Protein AF-A0A1B6EW39-F1 (afdb_monomer)

Mean predicted aligned error: 13.02 Å

Foldseek 3Di:
DDDDPDDPDPPDPDDPPPPVPVVVPPPPPDDDQPPPVPDDPVVLQVLLCVQANQPLPPQADPQQGGSNRDHPVLCVLLVQFADPPDDSPDPCRSRRQCSDPVSVSSSVVSSCSGDVD

Organism: NCBI:txid1464854

pLDDT: mean 82.1, std 20.14, range [38.06, 98.62]

Solvent-accessible surface area (backbone atoms only — not comparable to full-atom values): 7263 Å² total; per-residue (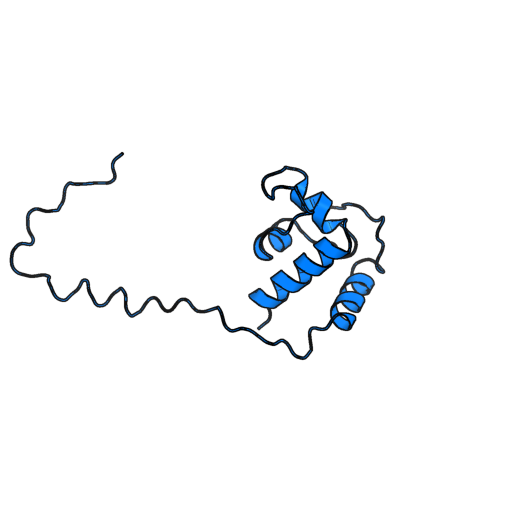Å²): 135,86,87,74,96,76,75,92,79,82,69,87,89,80,66,90,73,71,72,67,61,68,72,76,70,66,74,79,88,77,83,67,85,63,79,54,92,80,70,45,72,68,49,52,52,51,50,21,40,74,58,48,66,49,34,72,78,67,48,68,57,98,72,22,21,18,23,61,51,47,36,65,65,57,36,50,71,22,66,39,64,50,53,92,96,60,53,65,86,43,93,53,22,61,57,58,11,29,45,32,70,68,48,29,49,48,29,54,51,39,28,46,60,73,66,69,126

Nearest PDB structures (foldseek):
  4emn-assembly1_A  TM=7.189E-01  e=1.281E+00  Mycobacterium tuberculosis
  1sly-assembly1_A  TM=6.888E-01  e=1.281E+00  Escherichia coli
  4oz9-assembly1_A  TM=7.495E-01  e=2.472E+00  Pseudomonas aeruginosa PAO1
  1qsa-assembly1_A  TM=6.780E-01  e=1.666E+00  Escherichia coli
  3eo5-assembly1_A  TM=4.135E-01  e=2.472E+00  Mycobacterium tuberculosis

Radius of gyration: 22.21 Å; Cα contacts (8 Å, |Δi|>4): 118; chains: 1; bounding box: 40×36×67 Å

Secondary structure (DSSP, 8-state):
--S-TT-TTS-TTS-SSSSSSSSSS-----------TT--HHHHHHHHHHHHTT-TT--EETTEETTTTEEHHHHHHTT----TT--TTSTTHHHHHHHSHHHHHHHHHHHHHHH--

InterPro domains:
  IPR008597 Invertebrate-type lysozyme [PF05497] (40-116)
  IPR008597 Invertebrate-type lysozyme [PS51909] (36-117)
  IPR008597 Invertebrate-type lysozyme [PTHR11195] (40-116)

Sequence (117 aa):
AMVCARTTLLAALGLGILAATSALLYERPGARNIFLPDFTEDCVACLCDASSACNLTIGCFAGLCGPFLIGRQYWLDAGAPVLPGATWQSDKAYESCTMDPNCATSTVFNYMSRFAR

Structure (mmCIF, N/CA/C/O backbone):
data_AF-A0A1B6EW39-F1
#
_entry.id   AF-A0A1B6EW39-F1
#
loop_
_atom_site.group_PDB
_atom_site.id
_atom_site.type_symbol
_atom_site.label_atom_id
_atom_site.label_alt_id
_atom_site.label_comp_id
_atom_site.label_asym_id
_atom_site.label_entity_id
_atom_site.label_seq_id
_atom_site.pdbx_PDB_ins_code
_atom_site.Cartn_x
_atom_site.Cartn_y
_atom_site.Cartn_z
_atom_site.occupancy
_atom_site.B_iso_or_equiv
_atom_site.auth_seq_id
_atom_site.auth_comp_id
_atom_site.auth_asym_id
_atom_site.auth_atom_id
_atom_site.pdbx_PDB_model_num
ATOM 1 N N . ALA A 1 1 ? -20.384 -11.133 32.899 1.00 38.06 1 ALA A N 1
ATOM 2 C CA . ALA A 1 1 ? -21.048 -12.251 33.592 1.00 38.06 1 ALA A CA 1
ATOM 3 C C . ALA A 1 1 ? -20.259 -13.527 33.329 1.00 38.06 1 ALA A C 1
ATOM 5 O O . ALA A 1 1 ? -19.979 -13.812 32.178 1.00 38.06 1 ALA A O 1
ATOM 6 N N . MET A 1 2 ? -19.876 -14.212 34.409 1.00 45.44 2 MET A N 1
ATOM 7 C CA . MET A 1 2 ? -19.593 -15.651 34.507 1.00 45.44 2 MET A C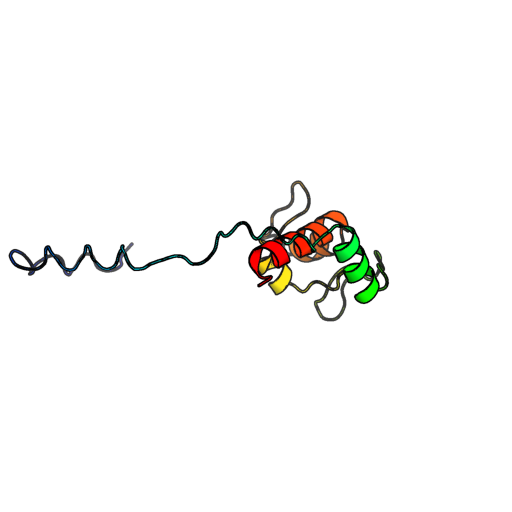A 1
ATOM 8 C C . MET A 1 2 ? -18.684 -16.312 33.458 1.00 45.44 2 MET A C 1
ATOM 10 O O . MET A 1 2 ? -19.165 -16.894 32.496 1.00 45.44 2 MET A O 1
ATOM 14 N N . VAL A 1 3 ? -17.400 -16.445 33.804 1.00 49.78 3 VAL A N 1
ATOM 15 C CA . VAL A 1 3 ? -16.797 -17.787 33.856 1.00 49.78 3 VAL A CA 1
ATOM 16 C C . VAL A 1 3 ? -16.218 -18.001 35.258 1.00 49.78 3 VAL A C 1
ATOM 18 O O . VAL A 1 3 ? -15.241 -17.380 35.657 1.00 49.78 3 VAL A O 1
ATOM 21 N N . CYS A 1 4 ? -16.930 -18.852 36.002 1.00 52.12 4 CYS A N 1
ATOM 22 C CA . CYS A 1 4 ? -16.509 -19.675 37.138 1.00 52.12 4 CYS A CA 1
ATOM 23 C C . CYS A 1 4 ? -15.714 -19.042 38.293 1.00 52.12 4 CYS A C 1
ATOM 25 O O . CYS A 1 4 ? -14.596 -19.438 38.605 1.00 52.12 4 CYS A O 1
ATOM 27 N N . ALA A 1 5 ? -16.402 -18.209 39.072 1.00 48.34 5 ALA A N 1
ATOM 28 C CA . ALA A 1 5 ? -16.077 -17.882 40.463 1.00 48.34 5 ALA A CA 1
ATOM 29 C C . ALA A 1 5 ? -16.289 -19.066 41.446 1.00 48.34 5 ALA A C 1
ATOM 31 O O . ALA A 1 5 ? -16.862 -18.876 42.516 1.00 48.34 5 ALA A O 1
ATOM 32 N N . ARG A 1 6 ? -15.924 -20.311 41.091 1.00 48.53 6 ARG A N 1
ATOM 33 C CA . ARG A 1 6 ? -16.378 -21.495 41.858 1.00 48.53 6 ARG A CA 1
ATOM 34 C C . ARG A 1 6 ? -15.337 -22.514 42.305 1.00 48.53 6 ARG A C 1
ATOM 36 O O . ARG A 1 6 ? -15.723 -23.517 42.890 1.00 48.53 6 ARG A O 1
ATOM 43 N N . THR A 1 7 ? -14.047 -22.260 42.132 1.00 44.41 7 THR A N 1
ATOM 44 C CA . THR A 1 7 ? -13.006 -23.207 42.584 1.00 44.41 7 THR A CA 1
ATOM 45 C C . THR A 1 7 ? -11.972 -22.605 43.536 1.00 44.41 7 THR A C 1
ATOM 47 O O . THR A 1 7 ? -10.945 -23.218 43.808 1.00 44.41 7 THR A O 1
ATOM 50 N N . THR A 1 8 ? -12.269 -21.457 44.151 1.00 51.53 8 THR A N 1
ATOM 51 C CA . THR A 1 8 ? -11.423 -20.801 45.165 1.00 51.53 8 THR A CA 1
ATOM 52 C C . THR A 1 8 ? -11.596 -21.352 46.589 1.00 51.53 8 THR A C 1
ATOM 54 O O . THR A 1 8 ? -11.709 -20.552 47.512 1.00 51.53 8 THR A O 1
ATOM 57 N N . LEU A 1 9 ? -11.655 -22.673 46.825 1.00 51.34 9 LEU A N 1
ATOM 58 C CA . LEU A 1 9 ? -11.932 -23.158 48.196 1.00 51.34 9 LEU A CA 1
ATOM 59 C C . LEU A 1 9 ? -11.107 -24.324 48.761 1.00 51.34 9 LEU A C 1
ATOM 61 O O . LEU A 1 9 ? -11.283 -24.613 49.937 1.00 51.34 9 LEU A O 1
ATOM 65 N N . LEU A 1 10 ? -10.171 -24.955 48.040 1.00 48.19 10 LEU A N 1
ATOM 66 C CA . LEU A 1 10 ? -9.398 -26.079 48.621 1.00 48.19 10 LEU A CA 1
ATOM 67 C C . LEU A 1 10 ? -7.886 -26.065 48.369 1.00 48.19 10 LEU A C 1
ATOM 69 O O . LEU A 1 10 ? -7.245 -27.107 48.371 1.00 48.19 10 LEU A O 1
ATOM 73 N N . ALA A 1 11 ? -7.282 -24.892 48.221 1.00 44.56 11 ALA A N 1
ATOM 74 C CA . ALA A 1 11 ? -5.822 -24.793 48.182 1.00 44.56 11 ALA A CA 1
ATOM 75 C C . ALA A 1 11 ? -5.281 -23.768 49.185 1.00 44.56 11 ALA A C 1
ATOM 77 O O . ALA A 1 11 ? -4.300 -23.077 48.923 1.00 44.56 11 ALA A O 1
ATOM 78 N N . ALA A 1 12 ? -5.912 -23.671 50.358 1.00 52.03 12 ALA A N 1
ATOM 79 C CA . ALA A 1 12 ? -5.198 -23.180 51.524 1.00 52.03 12 ALA A CA 1
ATOM 80 C C . ALA A 1 12 ? -4.139 -24.239 51.874 1.00 52.03 12 ALA A C 1
ATOM 82 O O . ALA A 1 12 ? -4.495 -25.380 52.148 1.00 52.03 12 ALA A O 1
ATOM 83 N N . LEU A 1 13 ? -2.866 -23.829 51.861 1.00 55.56 13 LEU A N 1
ATOM 84 C CA . LEU A 1 13 ? -1.675 -24.511 52.403 1.00 55.56 13 LEU A CA 1
ATOM 85 C C . LEU A 1 13 ? -0.658 -25.160 51.444 1.00 55.56 13 LEU A C 1
ATOM 87 O O . LEU A 1 13 ? 0.295 -25.739 51.953 1.00 55.56 13 LEU A O 1
ATOM 91 N N . GLY A 1 14 ? -0.716 -25.021 50.110 1.00 52.41 14 GLY A N 1
ATOM 92 C CA . GLY A 1 14 ? 0.289 -25.769 49.324 1.00 52.41 14 GLY A CA 1
ATOM 93 C C . GLY A 1 14 ? 0.618 -25.410 47.882 1.00 52.41 14 GLY A C 1
ATOM 94 O O . GLY A 1 14 ? 1.149 -26.275 47.201 1.00 52.41 14 GLY A O 1
ATOM 95 N N . LEU A 1 15 ? 0.331 -24.209 47.370 1.00 53.75 15 LEU A N 1
ATOM 96 C CA . LEU A 1 15 ? 0.544 -23.920 45.935 1.00 53.75 15 LEU A CA 1
ATOM 97 C C . LEU A 1 15 ? 1.084 -22.509 45.634 1.00 53.75 15 LEU A C 1
ATOM 99 O O . LEU A 1 15 ? 0.824 -21.949 44.575 1.00 53.75 15 LEU A O 1
ATOM 103 N N . GLY A 1 16 ? 1.875 -21.927 46.537 1.00 48.22 16 GLY A N 1
ATOM 104 C CA . GLY A 1 16 ? 2.467 -20.596 46.326 1.00 48.22 16 GLY A CA 1
ATOM 105 C C . GLY A 1 16 ? 3.581 -20.525 45.269 1.00 48.22 16 GLY A C 1
ATOM 106 O O . GLY A 1 16 ? 3.961 -19.431 44.876 1.00 48.22 16 GLY A O 1
ATOM 107 N N . ILE A 1 17 ? 4.115 -21.660 44.799 1.00 54.00 17 ILE A N 1
ATOM 108 C CA . ILE A 1 17 ? 5.357 -21.675 43.997 1.00 54.00 17 ILE A CA 1
ATOM 109 C C . ILE A 1 17 ? 5.103 -21.927 42.495 1.00 54.00 17 ILE A C 1
ATOM 111 O O . ILE A 1 17 ? 5.934 -21.575 41.666 1.00 54.00 17 ILE A O 1
ATOM 115 N N . LEU A 1 18 ? 3.938 -22.453 42.096 1.00 51.34 18 LEU A N 1
ATOM 116 C CA . LEU A 1 18 ? 3.685 -22.831 40.692 1.00 51.34 18 LEU A CA 1
ATOM 117 C C . LEU A 1 18 ? 3.037 -21.736 39.826 1.00 51.34 18 LEU A C 1
ATOM 119 O O . LEU A 1 18 ? 3.009 -21.873 38.608 1.00 51.34 18 LEU A O 1
ATOM 123 N N . ALA A 1 19 ? 2.538 -20.643 40.409 1.00 50.97 19 ALA A N 1
ATOM 124 C CA . ALA A 1 19 ? 1.917 -19.562 39.633 1.00 50.97 19 ALA A CA 1
ATOM 125 C C . ALA A 1 19 ? 2.924 -18.528 39.093 1.00 50.97 19 ALA A C 1
ATOM 127 O O . ALA A 1 19 ? 2.596 -17.774 38.182 1.00 50.97 19 ALA A O 1
ATOM 128 N N . ALA A 1 20 ? 4.147 -18.484 39.631 1.00 49.00 20 ALA A N 1
ATOM 129 C CA . ALA A 1 20 ? 5.155 -17.507 39.211 1.00 49.00 20 ALA A CA 1
ATOM 130 C C . ALA A 1 20 ? 5.957 -17.947 37.970 1.00 49.00 20 ALA A C 1
ATOM 132 O O . ALA A 1 20 ? 6.587 -17.115 37.322 1.00 49.00 20 ALA A O 1
ATOM 133 N N . THR A 1 21 ? 5.942 -19.235 37.610 1.00 51.12 21 THR A N 1
ATOM 134 C CA . THR A 1 21 ? 6.794 -19.773 36.534 1.00 51.12 21 THR A CA 1
ATOM 135 C C . THR A 1 21 ? 6.178 -19.667 35.139 1.00 51.12 21 THR A C 1
ATOM 137 O O . THR A 1 21 ? 6.916 -19.646 34.158 1.00 51.12 21 THR A O 1
ATOM 140 N N . SER A 1 22 ? 4.854 -19.538 35.009 1.00 54.22 22 SER A N 1
ATOM 141 C CA . SER A 1 22 ? 4.203 -19.423 33.694 1.00 54.22 22 SER A CA 1
ATOM 142 C C . SER A 1 22 ? 4.269 -18.015 33.091 1.00 54.22 22 SER A C 1
ATOM 144 O O . SER A 1 22 ? 4.150 -17.872 31.877 1.00 54.22 22 SER A O 1
ATOM 146 N N . ALA A 1 23 ? 4.508 -16.980 33.903 1.00 55.72 23 ALA A N 1
ATOM 147 C CA . ALA A 1 23 ? 4.676 -15.607 33.419 1.00 55.72 23 ALA A CA 1
ATOM 148 C C . ALA A 1 23 ? 6.074 -15.337 32.831 1.00 55.72 23 ALA A C 1
ATOM 150 O O . ALA A 1 23 ? 6.233 -14.412 32.042 1.00 55.72 23 ALA A O 1
ATOM 151 N N . LEU A 1 24 ? 7.078 -16.145 33.192 1.00 54.41 24 LEU A N 1
ATOM 152 C CA . LEU A 1 24 ? 8.475 -15.950 32.783 1.00 54.41 24 LEU A CA 1
ATOM 153 C C . LEU A 1 24 ? 8.861 -16.670 31.483 1.00 54.41 24 LEU A C 1
ATOM 155 O O . LEU A 1 24 ? 9.959 -16.449 30.990 1.00 54.41 24 LEU A O 1
ATOM 159 N N . LEU A 1 25 ? 7.986 -17.509 30.917 1.00 52.38 25 LEU A N 1
ATOM 160 C CA . LEU A 1 25 ? 8.255 -18.218 29.655 1.00 52.38 25 LEU A CA 1
ATOM 161 C C . LEU A 1 25 ? 7.338 -17.803 28.498 1.00 52.38 25 LEU A C 1
ATOM 163 O O . LEU A 1 25 ? 7.447 -18.367 27.412 1.00 52.38 25 LEU A O 1
ATOM 167 N N . TYR A 1 26 ? 6.474 -16.796 28.676 1.00 55.94 26 TYR A N 1
ATOM 168 C CA . TYR A 1 26 ? 5.813 -16.159 27.535 1.00 55.94 26 TYR A CA 1
ATOM 169 C C . TYR A 1 26 ? 6.683 -15.022 26.992 1.00 55.94 26 TYR A C 1
ATOM 171 O O . TYR A 1 26 ? 6.340 -13.842 27.060 1.00 55.94 26 TYR A O 1
ATOM 179 N N . GLU A 1 27 ? 7.836 -15.400 26.444 1.00 50.31 27 GLU A N 1
ATOM 180 C CA . GLU A 1 27 ? 8.549 -14.573 25.476 1.00 50.31 27 GLU A CA 1
ATOM 181 C C . GLU A 1 27 ? 7.574 -14.308 24.317 1.00 50.31 27 GLU A C 1
ATOM 183 O O . GLU A 1 27 ? 7.251 -15.223 23.562 1.00 50.31 27 GLU A O 1
ATOM 188 N N . ARG A 1 28 ? 7.058 -13.079 24.167 1.00 56.88 28 ARG A N 1
ATOM 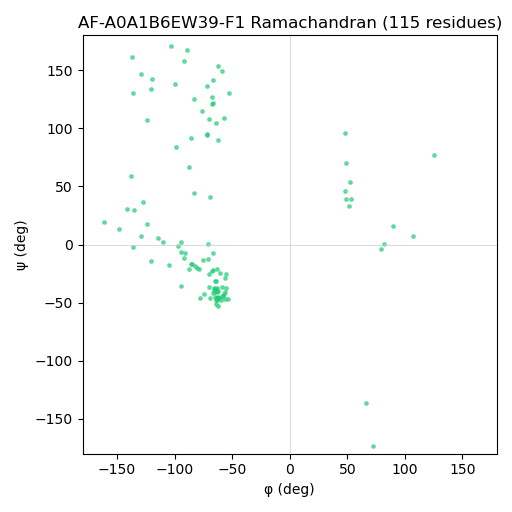189 C CA . ARG A 1 28 ? 6.486 -12.644 22.884 1.00 56.88 28 ARG A CA 1
ATOM 190 C C . ARG A 1 28 ? 7.663 -12.490 21.920 1.00 56.88 28 ARG A C 1
ATOM 192 O O . ARG A 1 28 ? 8.391 -11.505 22.053 1.00 56.88 28 ARG A O 1
ATOM 199 N N . PRO A 1 29 ? 7.865 -13.370 20.926 1.00 61.72 29 PRO A N 1
ATOM 200 C CA . PRO A 1 29 ? 8.842 -13.080 19.902 1.00 61.72 29 PRO A CA 1
ATOM 201 C C . PRO A 1 29 ? 8.210 -12.038 18.980 1.00 61.72 29 PRO A C 1
ATOM 203 O O . PRO A 1 29 ? 7.228 -12.327 18.299 1.00 61.72 29 PRO A O 1
ATOM 206 N N . GLY A 1 30 ? 8.779 -10.836 18.935 1.00 60.84 30 GLY A N 1
ATOM 207 C CA . GLY A 1 30 ? 8.574 -9.949 17.790 1.00 60.84 30 GLY A CA 1
ATOM 208 C C . GLY A 1 30 ? 8.057 -8.560 18.120 1.00 60.84 30 GLY A C 1
ATOM 209 O O . GLY A 1 30 ? 6.916 -8.222 17.834 1.00 60.84 30 GLY A O 1
ATOM 210 N N . ALA A 1 31 ? 8.963 -7.722 18.603 1.00 59.53 31 ALA A N 1
ATOM 211 C CA . ALA A 1 31 ? 9.109 -6.378 18.061 1.00 59.53 31 ALA A CA 1
ATOM 212 C C . ALA A 1 31 ? 10.611 -6.088 17.937 1.00 59.53 31 ALA A C 1
ATOM 214 O O . ALA A 1 31 ? 11.145 -5.180 18.568 1.00 59.53 31 ALA A O 1
ATOM 215 N N . ARG A 1 32 ? 11.338 -6.915 17.166 1.00 60.16 32 ARG A N 1
ATOM 216 C CA . ARG A 1 32 ? 12.609 -6.426 16.619 1.00 60.16 32 ARG A CA 1
ATOM 217 C C . ARG A 1 32 ? 12.205 -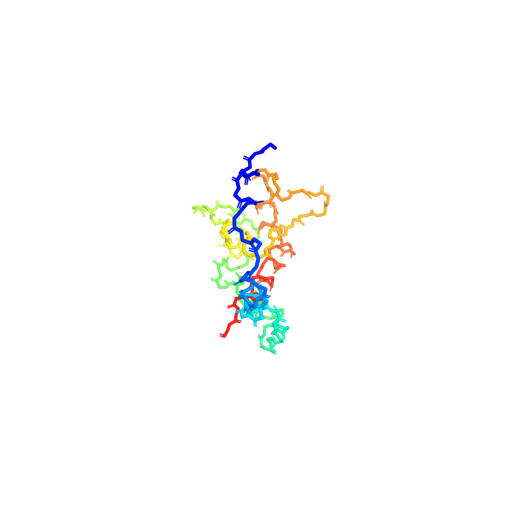5.323 15.650 1.00 60.16 32 ARG A C 1
ATOM 219 O O . ARG A 1 32 ? 11.431 -5.591 14.739 1.00 60.16 32 ARG A O 1
ATOM 226 N N . ASN A 1 33 ? 12.705 -4.108 15.855 1.00 57.38 33 ASN A N 1
ATOM 227 C CA . ASN A 1 33 ? 12.779 -3.134 14.774 1.00 57.38 33 ASN A CA 1
ATOM 228 C C . ASN A 1 33 ? 13.717 -3.749 13.734 1.00 57.38 33 ASN A C 1
ATOM 230 O O . ASN A 1 33 ? 14.939 -3.638 13.852 1.00 57.38 33 ASN A O 1
ATOM 234 N N . ILE A 1 34 ? 13.152 -4.517 12.802 1.00 60.81 34 ILE A N 1
ATOM 235 C CA . ILE A 1 34 ? 13.887 -5.028 11.656 1.00 60.81 34 ILE A CA 1
ATOM 236 C C . ILE A 1 34 ? 14.105 -3.804 10.779 1.00 60.81 34 ILE A C 1
ATOM 238 O O . ILE A 1 34 ? 13.236 -3.395 10.016 1.00 60.81 34 ILE A O 1
ATOM 242 N N . PHE A 1 35 ? 15.258 -3.167 10.953 1.00 65.88 35 PHE A N 1
ATOM 243 C CA . PHE A 1 35 ? 15.791 -2.316 9.909 1.00 65.88 35 PHE A CA 1
ATOM 244 C C . PHE A 1 35 ? 16.080 -3.252 8.736 1.00 65.88 35 PH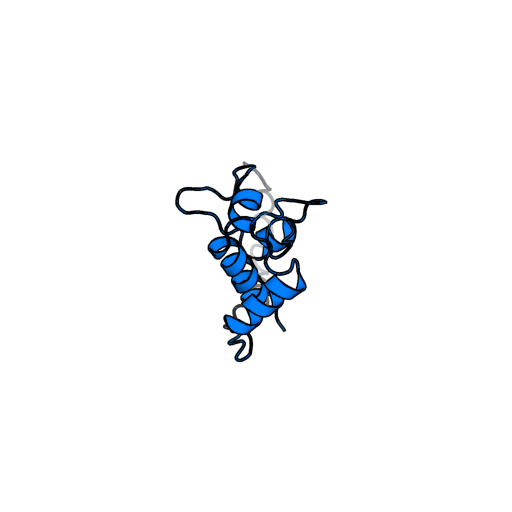E A C 1
ATOM 246 O O . PHE A 1 35 ? 17.003 -4.060 8.822 1.0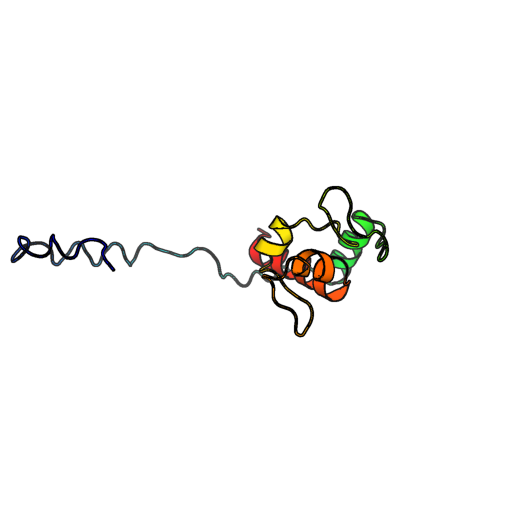0 65.88 35 PHE A O 1
ATOM 253 N N . LEU A 1 36 ? 15.226 -3.222 7.712 1.00 68.94 36 LEU A N 1
ATOM 254 C CA . LEU A 1 36 ? 15.486 -3.851 6.423 1.00 68.94 36 LEU A CA 1
ATOM 255 C C . LEU A 1 36 ? 16.284 -2.839 5.595 1.00 68.94 36 LEU A C 1
ATOM 257 O O . LEU A 1 36 ? 15.660 -1.995 4.953 1.00 68.94 36 LEU A O 1
ATOM 261 N N . PRO A 1 37 ? 17.633 -2.865 5.628 1.00 68.19 37 PRO A N 1
ATOM 262 C CA . PRO A 1 37 ? 18.458 -1.898 4.898 1.00 68.19 37 PRO A CA 1
ATOM 263 C C . PRO A 1 37 ? 18.140 -1.860 3.398 1.00 68.19 37 PRO A C 1
ATOM 265 O O . PRO A 1 37 ? 18.327 -0.826 2.766 1.00 68.19 37 PRO A O 1
ATOM 268 N N . ASP A 1 38 ? 17.619 -2.963 2.857 1.00 72.94 38 ASP A N 1
ATOM 269 C CA . ASP A 1 38 ? 17.326 -3.130 1.434 1.00 72.94 38 ASP A CA 1
ATOM 270 C C . ASP A 1 38 ? 15.856 -2.857 1.068 1.00 72.94 38 ASP A C 1
ATOM 272 O O . ASP A 1 38 ? 15.485 -2.932 -0.103 1.00 72.94 38 ASP A O 1
ATOM 276 N N . PHE A 1 39 ? 14.997 -2.536 2.042 1.00 84.75 39 PHE A N 1
ATOM 277 C CA . PHE A 1 39 ? 13.590 -2.241 1.782 1.00 84.75 39 PHE A CA 1
ATOM 278 C C . PHE A 1 39 ? 13.358 -0.728 1.725 1.00 84.75 39 PHE A C 1
ATOM 280 O O . PHE A 1 39 ? 13.007 -0.074 2.708 1.00 84.75 39 PHE A O 1
ATOM 287 N N . THR A 1 40 ? 13.623 -0.181 0.543 1.00 87.94 40 THR A N 1
ATOM 288 C CA . THR A 1 40 ? 13.557 1.247 0.222 1.00 87.94 40 THR A CA 1
ATOM 289 C C . THR A 1 40 ? 12.295 1.593 -0.572 1.00 87.94 40 THR A C 1
ATOM 291 O O . THR A 1 40 ? 11.589 0.713 -1.065 1.00 87.94 40 THR A O 1
ATOM 294 N N . GLU A 1 41 ? 12.037 2.888 -0.764 1.00 87.12 41 GLU A N 1
ATOM 295 C CA . GLU A 1 41 ? 11.007 3.364 -1.701 1.00 87.12 41 GLU A CA 1
ATOM 296 C C . GLU A 1 41 ? 11.219 2.810 -3.122 1.00 87.12 41 GLU A C 1
ATOM 298 O O . GLU A 1 41 ? 10.258 2.419 -3.779 1.00 87.12 41 GLU A O 1
ATOM 303 N N . ASP A 1 42 ? 12.473 2.677 -3.572 1.00 90.81 42 ASP A N 1
ATOM 304 C CA . ASP A 1 42 ? 12.799 2.090 -4.881 1.00 90.81 42 ASP A CA 1
ATOM 305 C C . ASP A 1 42 ? 12.386 0.614 -4.967 1.00 90.81 42 ASP A C 1
ATOM 307 O O . ASP A 1 42 ? 11.878 0.157 -5.994 1.00 90.81 42 ASP A O 1
ATOM 311 N N . CYS A 1 43 ? 12.560 -0.143 -3.877 1.00 91.44 43 CYS A N 1
ATOM 312 C CA . CYS A 1 43 ? 12.071 -1.517 -3.788 1.00 91.44 43 CYS A CA 1
ATOM 313 C C . CYS A 1 43 ? 10.543 -1.558 -3.929 1.00 91.44 43 CYS A C 1
ATOM 315 O O . CYS A 1 43 ? 10.010 -2.352 -4.708 1.00 91.44 43 CYS A O 1
ATOM 317 N N . VAL A 1 44 ? 9.832 -0.672 -3.228 1.00 92.56 44 VAL A N 1
ATOM 318 C CA . VAL A 1 44 ? 8.368 -0.599 -3.303 1.00 92.56 44 VAL A CA 1
ATOM 319 C C . VAL A 1 44 ? 7.892 -0.174 -4.696 1.00 92.56 44 VAL A C 1
ATOM 321 O O . VAL A 1 44 ? 6.938 -0.762 -5.210 1.00 92.56 44 VAL A O 1
ATOM 324 N N . ALA A 1 45 ? 8.583 0.754 -5.359 1.00 92.94 45 ALA A N 1
ATOM 325 C CA . ALA A 1 45 ? 8.306 1.112 -6.749 1.00 92.94 45 ALA A CA 1
ATOM 326 C C . ALA A 1 45 ? 8.438 -0.106 -7.683 1.00 92.94 45 ALA A C 1
ATOM 328 O O . ALA A 1 45 ? 7.538 -0.377 -8.479 1.00 92.94 45 ALA A O 1
ATOM 329 N N . CYS A 1 46 ? 9.489 -0.914 -7.513 1.00 96.06 46 CYS A N 1
ATOM 330 C CA . CYS A 1 46 ? 9.665 -2.143 -8.289 1.00 96.06 46 CYS A CA 1
ATOM 331 C C . CYS A 1 46 ? 8.545 -3.169 -8.035 1.00 96.06 46 CYS A C 1
ATOM 333 O O . CYS A 1 46 ? 8.116 -3.851 -8.966 1.00 96.06 46 CYS A O 1
ATOM 335 N N . LEU A 1 47 ? 8.046 -3.287 -6.798 1.00 95.88 47 LEU A N 1
ATOM 336 C CA . LEU A 1 47 ? 6.921 -4.176 -6.475 1.00 95.88 47 LEU A CA 1
ATOM 337 C C . LEU A 1 47 ? 5.627 -3.741 -7.171 1.00 95.88 47 LEU A C 1
ATOM 339 O O . LEU A 1 47 ? 4.876 -4.582 -7.666 1.00 95.88 47 LEU A O 1
ATOM 343 N N . CYS A 1 48 ? 5.374 -2.438 -7.223 1.00 97.62 48 CYS A N 1
ATOM 344 C CA . CYS A 1 48 ? 4.234 -1.859 -7.925 1.00 97.62 48 CYS A CA 1
ATOM 345 C C . CYS A 1 48 ? 4.302 -2.139 -9.439 1.00 97.62 48 CYS A C 1
ATOM 347 O O . CYS A 1 48 ? 3.324 -2.615 -10.032 1.00 97.62 48 CYS A O 1
ATOM 349 N N . ASP A 1 49 ? 5.475 -1.942 -10.048 1.00 97.69 49 ASP A N 1
ATOM 350 C CA . ASP A 1 49 ? 5.708 -2.240 -11.464 1.00 97.69 49 ASP A CA 1
ATOM 351 C C . ASP A 1 49 ? 5.545 -3.732 -11.770 1.00 97.69 49 ASP A C 1
ATOM 353 O O . ASP A 1 49 ? 4.840 -4.104 -12.709 1.00 97.69 49 ASP A O 1
ATOM 357 N N . ALA A 1 50 ? 6.125 -4.606 -10.947 1.00 98.00 50 ALA A N 1
ATOM 358 C CA . ALA A 1 50 ? 6.010 -6.052 -11.121 1.00 98.00 50 ALA A CA 1
ATOM 359 C C . ALA A 1 50 ? 4.567 -6.564 -10.958 1.00 98.00 50 ALA A C 1
ATOM 361 O O . ALA A 1 50 ? 4.187 -7.546 -11.595 1.00 98.00 50 ALA A O 1
ATOM 362 N N . SER A 1 51 ? 3.764 -5.911 -10.113 1.00 97.12 51 SER A N 1
ATOM 363 C CA . SER A 1 51 ? 2.389 -6.334 -9.823 1.00 97.12 51 SER A CA 1
ATOM 364 C C . SER A 1 51 ? 1.415 -5.951 -10.933 1.00 97.12 51 SER A C 1
ATOM 366 O O . SER A 1 51 ? 0.574 -6.758 -11.327 1.00 97.12 51 SER A O 1
ATOM 368 N N . SER A 1 52 ? 1.492 -4.714 -11.427 1.00 97.31 52 SER A N 1
ATOM 369 C CA . SER A 1 52 ? 0.486 -4.182 -12.357 1.00 97.31 52 SER A CA 1
ATOM 370 C C . SER A 1 52 ? 1.025 -3.171 -13.371 1.00 97.31 52 SER A C 1
ATOM 372 O O . SER A 1 52 ? 0.227 -2.468 -13.993 1.00 97.31 52 SER A O 1
ATOM 374 N N . ALA A 1 53 ? 2.350 -3.060 -13.522 1.00 97.50 53 ALA A N 1
ATOM 375 C CA . ALA A 1 53 ? 3.002 -1.921 -14.174 1.00 97.50 53 ALA A CA 1
ATOM 376 C C . ALA A 1 53 ? 2.550 -0.581 -13.560 1.00 97.50 53 ALA A C 1
ATOM 378 O O . ALA A 1 53 ? 2.253 0.376 -14.276 1.00 97.50 53 ALA A O 1
ATOM 379 N N . CYS A 1 54 ? 2.389 -0.564 -12.230 1.00 97.25 54 CYS A N 1
ATOM 380 C CA . CYS A 1 54 ? 1.857 0.567 -11.476 1.00 97.25 54 CYS A CA 1
ATOM 381 C C . CYS A 1 54 ? 0.551 1.154 -12.032 1.00 97.25 54 CYS A C 1
ATOM 383 O O . CYS A 1 54 ? 0.334 2.369 -12.014 1.00 97.25 54 CYS A O 1
ATOM 385 N N . ASN A 1 55 ? -0.364 0.307 -12.508 1.00 97.88 55 ASN A N 1
ATOM 386 C CA . ASN A 1 55 ? -1.644 0.773 -13.021 1.00 97.88 55 ASN A CA 1
ATOM 387 C C . ASN A 1 55 ? -2.557 1.250 -11.878 1.00 97.88 55 ASN A C 1
ATOM 389 O O . ASN A 1 55 ? -3.314 0.478 -11.289 1.00 97.88 55 ASN A O 1
ATOM 393 N N . LEU A 1 56 ? -2.543 2.559 -11.617 1.00 96.62 56 LEU A N 1
ATOM 394 C CA . LEU A 1 56 ? -3.342 3.209 -10.569 1.00 96.62 56 LEU A CA 1
ATOM 395 C C . LEU A 1 56 ? -4.862 3.167 -10.821 1.00 96.62 56 LEU A C 1
ATOM 397 O O . LEU A 1 56 ? -5.645 3.559 -9.962 1.00 96.62 56 LEU A O 1
ATOM 401 N N . THR A 1 57 ? -5.290 2.702 -11.996 1.00 97.00 57 THR A N 1
ATOM 402 C CA . THR A 1 57 ? -6.702 2.641 -12.407 1.00 97.00 57 THR A CA 1
ATOM 403 C C . THR A 1 57 ? -7.251 1.217 -12.494 1.00 97.00 57 THR A C 1
ATOM 405 O O . THR A 1 57 ? -8.417 1.036 -12.838 1.00 97.00 57 THR A O 1
ATOM 408 N N . ILE A 1 58 ? -6.445 0.198 -12.162 1.00 96.50 58 ILE A N 1
ATOM 409 C CA . ILE A 1 58 ? -6.806 -1.222 -12.318 1.00 96.50 58 ILE A CA 1
ATOM 410 C C . ILE A 1 58 ? -8.011 -1.655 -11.463 1.00 96.50 58 ILE A C 1
ATOM 412 O O . ILE A 1 58 ? -8.679 -2.638 -11.779 1.00 96.50 58 ILE A O 1
ATOM 416 N N . GLY A 1 59 ? -8.318 -0.910 -10.398 1.00 97.12 59 GLY A N 1
ATOM 417 C CA . GLY A 1 59 ? -9.420 -1.219 -9.492 1.00 97.12 59 GLY A CA 1
ATOM 418 C C . GLY A 1 59 ? -9.18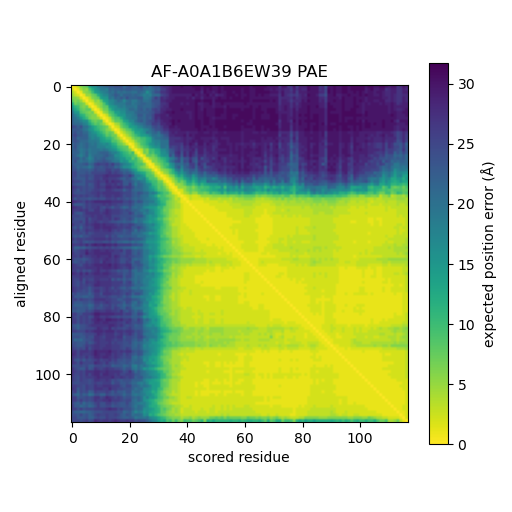0 -2.520 -8.726 1.00 97.12 59 GLY A C 1
ATOM 419 O O . GLY A 1 59 ? -8.083 -2.751 -8.219 1.00 97.12 59 GLY A O 1
ATOM 420 N N . CYS A 1 60 ? -10.210 -3.362 -8.624 1.00 97.56 60 CYS A N 1
ATOM 421 C CA . CYS A 1 60 ? -10.136 -4.657 -7.952 1.00 97.56 60 CYS A CA 1
ATOM 422 C C . CYS A 1 60 ? -10.483 -5.797 -8.912 1.00 97.56 60 CYS A C 1
ATOM 424 O O . CYS A 1 60 ? -11.508 -5.753 -9.595 1.00 97.56 60 CYS A O 1
ATOM 426 N N . PHE A 1 61 ? -9.681 -6.858 -8.897 1.00 95.62 61 PHE A N 1
ATOM 427 C CA . PHE A 1 61 ? -9.911 -8.072 -9.671 1.00 95.62 61 PHE A CA 1
ATOM 428 C C . PHE A 1 61 ? -9.651 -9.308 -8.807 1.00 95.62 61 PHE A C 1
ATOM 430 O O . PHE A 1 61 ? -8.633 -9.402 -8.127 1.00 95.62 61 PHE A O 1
ATOM 437 N N . ALA A 1 62 ? -10.594 -10.257 -8.808 1.00 95.56 62 ALA A N 1
ATOM 438 C CA . ALA A 1 62 ? -10.509 -11.504 -8.038 1.00 95.56 62 ALA A CA 1
ATOM 439 C C . ALA A 1 62 ? -10.183 -11.314 -6.535 1.00 95.56 62 ALA A C 1
ATOM 441 O O . ALA A 1 62 ? -9.522 -12.145 -5.918 1.00 95.56 62 ALA A O 1
ATOM 442 N N . GLY A 1 63 ? -10.655 -10.216 -5.934 1.00 95.50 63 GLY A N 1
ATOM 443 C CA . GLY A 1 63 ? -10.430 -9.901 -4.519 1.00 95.50 63 GLY A CA 1
ATOM 444 C C . GLY A 1 63 ? -9.079 -9.249 -4.203 1.00 95.50 63 GLY A C 1
ATOM 445 O O . GLY A 1 63 ? -8.845 -8.930 -3.038 1.00 95.50 63 GLY A O 1
ATOM 446 N N . LEU A 1 64 ? -8.234 -9.012 -5.208 1.00 98.25 64 LEU A N 1
ATOM 447 C CA . LEU A 1 64 ? -6.997 -8.234 -5.119 1.00 98.25 64 LEU A CA 1
ATOM 448 C C . LEU A 1 64 ? -7.250 -6.822 -5.651 1.00 98.25 64 LEU A C 1
ATOM 450 O O . LEU A 1 64 ? -7.934 -6.667 -6.664 1.00 98.25 64 LEU A O 1
ATOM 454 N N . CYS A 1 65 ? -6.727 -5.802 -4.981 1.00 98.44 65 CYS A N 1
ATOM 455 C CA . CYS A 1 65 ? -7.053 -4.409 -5.273 1.00 98.44 65 CYS A CA 1
ATOM 456 C C . CYS A 1 65 ? -5.813 -3.528 -5.443 1.00 98.44 65 CYS A C 1
ATOM 458 O O . CYS A 1 65 ? -4.800 -3.701 -4.758 1.00 98.44 65 CYS A O 1
ATOM 460 N N . GLY A 1 66 ? -5.948 -2.545 -6.333 1.00 98.06 66 GLY A N 1
ATOM 461 C CA . GLY A 1 66 ? -4.990 -1.470 -6.537 1.00 98.06 66 GLY A CA 1
ATOM 462 C C . GLY A 1 66 ? -3.691 -1.883 -7.231 1.00 98.06 66 GLY A C 1
ATOM 463 O O . GLY A 1 66 ? -3.545 -3.023 -7.677 1.00 98.06 66 GLY A O 1
ATOM 464 N N . PRO A 1 67 ? -2.724 -0.955 -7.323 1.00 97.88 67 PRO A N 1
ATOM 465 C CA . PRO A 1 67 ? -1.516 -1.143 -8.126 1.00 97.88 67 PRO A CA 1
ATOM 466 C C . PRO A 1 67 ? -0.592 -2.251 -7.601 1.00 97.88 67 PRO A C 1
ATOM 468 O O . PRO A 1 67 ? 0.185 -2.823 -8.360 1.00 97.88 67 PRO A O 1
ATOM 471 N N . PHE A 1 68 ? -0.701 -2.594 -6.319 1.00 98.31 68 PHE A N 1
ATOM 472 C CA . PHE A 1 68 ? 0.064 -3.671 -5.690 1.00 98.31 68 PHE A CA 1
ATOM 473 C C . PHE A 1 68 ? -0.680 -5.012 -5.660 1.00 98.31 68 PHE A C 1
ATOM 475 O O . PHE A 1 68 ? -0.168 -5.965 -5.079 1.00 98.31 68 PHE A O 1
ATOM 482 N N . LEU A 1 69 ? -1.896 -5.089 -6.223 1.00 98.12 69 LEU A N 1
ATOM 483 C CA . LEU A 1 69 ? -2.756 -6.277 -6.159 1.00 98.12 69 LEU A CA 1
ATOM 484 C C . LEU A 1 69 ? -2.857 -6.842 -4.729 1.00 98.12 69 LEU A C 1
ATOM 486 O O . LEU A 1 69 ? -2.726 -8.043 -4.496 1.00 98.12 69 LEU A O 1
ATOM 490 N N . ILE A 1 70 ? -3.072 -5.961 -3.751 1.00 98.62 70 ILE A N 1
ATOM 491 C CA . ILE A 1 70 ? -3.123 -6.333 -2.333 1.00 98.62 70 ILE A CA 1
ATOM 492 C C . ILE A 1 70 ? -4.418 -7.093 -2.076 1.00 98.62 70 ILE A C 1
ATOM 494 O O . ILE A 1 70 ? -5.467 -6.662 -2.537 1.00 98.62 70 ILE A O 1
ATOM 498 N N . GLY A 1 71 ? -4.348 -8.193 -1.321 1.00 98.38 71 GLY A N 1
ATOM 499 C CA . GLY A 1 71 ? -5.510 -8.933 -0.824 1.00 98.38 71 GLY A CA 1
ATOM 500 C C . GLY A 1 71 ? -5.973 -8.468 0.562 1.00 98.38 71 GLY A C 1
ATOM 501 O O . GLY A 1 71 ? -5.188 -7.946 1.355 1.00 98.38 71 GLY A O 1
ATOM 502 N N . ARG A 1 72 ? -7.241 -8.727 0.912 1.00 97.94 72 ARG A N 1
ATOM 503 C CA . ARG A 1 72 ? -7.828 -8.282 2.194 1.00 97.94 72 ARG A CA 1
ATOM 504 C C . ARG A 1 72 ? -7.060 -8.775 3.421 1.00 97.94 72 ARG A C 1
ATOM 506 O O . ARG A 1 72 ? -6.853 -7.997 4.345 1.00 97.94 72 ARG A O 1
ATOM 513 N N . GLN A 1 73 ? -6.628 -10.038 3.440 1.00 98.12 73 GLN A N 1
ATOM 514 C CA . GLN A 1 73 ? -5.875 -10.573 4.580 1.00 98.12 73 GLN A CA 1
ATOM 515 C C . GLN A 1 73 ? -4.499 -9.911 4.714 1.00 98.12 73 GLN A C 1
ATOM 517 O O . GLN A 1 73 ? -4.123 -9.524 5.812 1.00 98.12 73 GLN A O 1
ATOM 522 N N . TYR A 1 74 ? -3.800 -9.688 3.597 1.00 98.38 74 TYR A N 1
ATOM 523 C CA . TYR A 1 74 ? -2.521 -8.975 3.585 1.00 98.38 74 TYR A CA 1
ATOM 524 C C . TYR A 1 74 ? -2.665 -7.567 4.184 1.00 98.38 74 TYR A C 1
ATOM 526 O O . TYR A 1 74 ? -1.870 -7.150 5.024 1.00 98.38 74 TYR A O 1
ATOM 534 N N . TRP A 1 75 ? -3.730 -6.852 3.808 1.00 98.62 75 TRP A N 1
ATOM 535 C CA . TRP A 1 75 ? -4.053 -5.543 4.375 1.00 98.62 75 TRP A CA 1
ATOM 536 C C . TRP A 1 75 ? -4.359 -5.594 5.882 1.00 98.62 75 TRP A C 1
ATOM 538 O O . TRP A 1 75 ? -3.882 -4.741 6.632 1.00 98.62 75 TRP A O 1
ATOM 548 N N . LEU A 1 76 ? -5.093 -6.608 6.356 1.00 98.38 76 LEU A N 1
ATOM 549 C CA . LEU A 1 76 ? -5.337 -6.814 7.792 1.00 98.38 76 LEU A CA 1
ATOM 550 C C . LEU A 1 76 ? -4.032 -7.081 8.556 1.00 98.38 76 LEU A C 1
ATOM 552 O O . LEU A 1 76 ? -3.782 -6.467 9.596 1.00 98.38 76 LEU A O 1
ATOM 556 N N . ASP A 1 77 ? -3.177 -7.944 8.016 1.00 98.19 77 ASP A N 1
ATOM 557 C CA . ASP A 1 77 ? -1.889 -8.313 8.607 1.00 98.19 77 ASP A CA 1
ATOM 558 C C . ASP A 1 77 ? -0.925 -7.116 8.667 1.00 98.19 77 ASP A C 1
ATOM 560 O O . ASP A 1 77 ? -0.164 -6.968 9.629 1.00 98.19 77 ASP A O 1
ATOM 564 N N . ALA A 1 78 ? -1.027 -6.196 7.704 1.00 97.81 78 ALA A N 1
ATOM 565 C CA . ALA A 1 78 ? -0.347 -4.900 7.685 1.00 97.81 78 ALA A CA 1
ATOM 566 C C . ALA A 1 78 ? -0.889 -3.890 8.722 1.00 97.81 78 ALA A C 1
ATOM 568 O O . ALA A 1 78 ? -0.408 -2.760 8.810 1.00 97.81 78 ALA A O 1
ATOM 569 N N . GLY A 1 79 ? -1.885 -4.267 9.526 1.00 97.75 79 GLY A N 1
ATOM 570 C CA . GLY A 1 79 ? -2.494 -3.397 10.533 1.00 97.75 79 GLY A CA 1
ATOM 571 C C . GLY A 1 79 ? -3.670 -2.574 10.022 1.00 97.75 79 GLY A C 1
ATOM 572 O O . GLY A 1 79 ? -4.061 -1.630 10.703 1.00 97.75 79 GLY A O 1
ATOM 573 N N . ALA A 1 80 ? -4.230 -2.940 8.867 1.00 98.19 80 ALA A N 1
ATOM 574 C CA . ALA A 1 80 ? -5.428 -2.342 8.294 1.00 98.19 80 ALA A CA 1
ATOM 575 C C . ALA A 1 80 ? -5.360 -0.803 8.170 1.00 98.19 80 ALA A C 1
ATOM 577 O O . ALA A 1 80 ? -6.245 -0.112 8.688 1.00 98.19 80 ALA A O 1
ATOM 578 N N . PRO A 1 81 ? -4.313 -0.241 7.526 1.00 98.12 81 PRO A N 1
ATOM 579 C CA . PRO A 1 81 ? -4.221 1.201 7.321 1.00 98.12 81 PRO A CA 1
ATOM 580 C C . PRO A 1 81 ? -5.428 1.714 6.530 1.00 98.12 81 PRO A C 1
ATOM 582 O O . PRO A 1 81 ? -6.010 1.005 5.710 1.00 98.12 81 PRO A O 1
ATOM 585 N N . VAL A 1 82 ? -5.819 2.956 6.788 1.00 98.44 82 VAL A N 1
ATOM 586 C CA . VAL A 1 82 ? -6.978 3.588 6.154 1.00 98.44 82 VAL A CA 1
ATOM 587 C C . VAL A 1 82 ? -6.656 5.015 5.752 1.00 98.44 82 VAL A C 1
ATOM 589 O O . VAL A 1 82 ? -5.727 5.628 6.278 1.00 98.44 82 VAL A O 1
ATOM 592 N N . LEU A 1 83 ? -7.463 5.553 4.841 1.00 97.88 83 LEU A N 1
ATOM 593 C CA . LEU A 1 83 ? -7.416 6.966 4.492 1.00 97.88 83 LEU A CA 1
ATOM 594 C C . LEU A 1 83 ? -7.758 7.855 5.705 1.00 97.88 83 LEU A C 1
ATOM 596 O O . LEU A 1 83 ? -8.506 7.428 6.593 1.00 97.88 83 LEU A O 1
ATOM 600 N N . PRO A 1 84 ? -7.261 9.106 5.749 1.00 96.38 84 PRO A N 1
ATOM 601 C CA . PRO A 1 84 ? -7.579 10.040 6.825 1.00 96.38 84 PRO A CA 1
ATOM 602 C C . PRO A 1 84 ? -9.091 10.201 7.034 1.00 96.38 84 PRO A C 1
ATOM 604 O O . PRO A 1 84 ? -9.842 10.433 6.090 1.00 96.38 84 PRO A O 1
ATOM 607 N N . GLY A 1 85 ? -9.539 10.078 8.285 1.00 94.75 85 GLY A N 1
ATOM 608 C CA . GLY A 1 85 ? -10.955 10.196 8.655 1.00 94.75 85 GLY A CA 1
ATOM 609 C C . GLY A 1 85 ? -11.809 8.950 8.390 1.00 94.75 85 GLY A C 1
ATOM 610 O O . GLY A 1 85 ? -12.980 8.941 8.766 1.00 94.75 85 GLY A O 1
ATOM 611 N N . ALA A 1 86 ? -11.251 7.893 7.793 1.00 94.94 86 ALA A N 1
ATOM 612 C CA . ALA A 1 86 ? -11.934 6.613 7.630 1.00 94.94 86 ALA A CA 1
ATOM 613 C C . ALA A 1 86 ? -11.710 5.680 8.835 1.00 94.94 86 ALA A C 1
ATOM 615 O O . ALA A 1 86 ? -10.841 5.898 9.680 1.00 94.94 86 ALA A O 1
ATOM 616 N N . THR A 1 87 ? -12.503 4.609 8.900 1.00 96.25 87 THR A N 1
ATOM 617 C CA . THR A 1 87 ? -12.371 3.542 9.902 1.00 96.25 87 THR A CA 1
ATOM 618 C C . THR A 1 87 ? -12.114 2.212 9.203 1.00 96.25 87 THR A C 1
ATOM 620 O O . THR A 1 87 ? -12.688 1.944 8.144 1.00 96.25 87 THR A O 1
ATOM 623 N N . TRP A 1 88 ? -11.264 1.362 9.786 1.00 95.25 88 TRP A N 1
ATOM 624 C CA . TRP A 1 88 ? -10.898 0.072 9.187 1.00 95.25 88 TRP A CA 1
ATOM 625 C C . TRP A 1 88 ? -12.070 -0.916 9.138 1.00 95.25 88 TRP A C 1
ATOM 627 O O . TRP A 1 88 ? -12.081 -1.825 8.314 1.00 95.25 88 TRP A O 1
ATOM 637 N N . GLN A 1 89 ? -13.075 -0.727 9.994 1.00 95.81 89 GLN A N 1
ATOM 638 C CA . GLN A 1 89 ? -14.279 -1.554 10.035 1.00 95.81 89 GLN A CA 1
ATOM 639 C C . GLN A 1 89 ? -15.254 -1.250 8.895 1.00 95.81 89 GLN A C 1
ATOM 641 O O . GLN A 1 89 ? -16.198 -2.010 8.701 1.00 95.81 89 GLN A O 1
ATOM 646 N N . SER A 1 90 ? -15.079 -0.138 8.173 1.00 95.25 90 SER A N 1
ATOM 647 C CA . SER A 1 90 ? -15.964 0.174 7.053 1.00 95.25 90 SER A CA 1
ATOM 648 C C . SER A 1 90 ? -15.787 -0.841 5.920 1.00 95.25 90 SER A C 1
ATOM 650 O O . SER A 1 90 ? -14.667 -1.238 5.591 1.00 95.25 90 SER A O 1
ATOM 652 N N . ASP A 1 91 ? -16.891 -1.223 5.272 1.00 91.94 91 ASP A N 1
ATOM 653 C CA . ASP A 1 91 ? -16.880 -2.226 4.194 1.00 91.94 91 ASP A CA 1
ATOM 654 C C . ASP A 1 91 ? -15.921 -1.854 3.051 1.00 91.94 91 ASP A C 1
ATOM 656 O O . ASP A 1 91 ? -15.332 -2.726 2.405 1.00 91.94 91 ASP A O 1
ATOM 660 N N . LYS A 1 92 ? -15.724 -0.543 2.850 1.00 95.81 92 LYS A N 1
ATOM 661 C CA . LYS A 1 92 ? -14.873 0.052 1.817 1.00 95.81 92 LYS A CA 1
ATOM 662 C C . LYS A 1 92 ? -13.453 0.391 2.264 1.00 95.81 92 LYS A C 1
ATOM 664 O O . LYS A 1 92 ? -12.666 0.738 1.395 1.00 95.81 92 LYS A O 1
ATOM 669 N N . ALA A 1 93 ? -13.098 0.261 3.546 1.00 98.12 93 ALA A N 1
ATOM 670 C CA . ALA A 1 93 ? -11.775 0.633 4.069 1.00 98.12 93 ALA A CA 1
ATOM 671 C C . ALA A 1 93 ? -10.618 -0.017 3.305 1.00 98.12 93 ALA A C 1
ATOM 673 O O . ALA A 1 93 ? -9.648 0.632 2.926 1.00 98.12 93 ALA A O 1
ATOM 674 N N . TYR A 1 94 ? -10.755 -1.323 3.085 1.00 98.44 94 TYR A N 1
ATOM 675 C CA . TYR A 1 94 ? -9.775 -2.134 2.385 1.00 98.44 94 TYR A CA 1
ATOM 676 C C . TYR A 1 94 ? -9.599 -1.672 0.933 1.00 98.44 94 TYR A C 1
ATOM 678 O O . TYR A 1 94 ? -8.484 -1.387 0.502 1.00 98.44 94 TYR A O 1
ATOM 686 N N . GLU A 1 95 ? -10.699 -1.571 0.184 1.00 98.25 95 GLU A N 1
ATOM 687 C CA . GLU A 1 95 ? -10.669 -1.192 -1.231 1.00 98.25 95 GLU A CA 1
ATOM 688 C C . GLU A 1 95 ? -10.158 0.246 -1.392 1.00 98.25 95 GLU A C 1
ATOM 690 O O . GLU A 1 95 ? -9.282 0.502 -2.211 1.00 98.25 95 GLU A O 1
ATOM 695 N N . SER A 1 96 ? -10.652 1.187 -0.579 1.00 98.00 96 SER A N 1
ATOM 696 C CA . SER A 1 96 ? -10.262 2.596 -0.674 1.00 98.00 96 SER A CA 1
ATOM 697 C C . SER A 1 96 ? -8.791 2.822 -0.335 1.00 98.00 96 SER A C 1
ATOM 699 O O . SER A 1 96 ? -8.135 3.598 -1.021 1.00 98.00 96 SER A O 1
ATOM 701 N N . CYS A 1 97 ? -8.253 2.125 0.670 1.00 98.62 97 CYS A N 1
ATOM 702 C CA . CYS A 1 97 ? -6.833 2.212 0.996 1.00 98.62 97 CYS A CA 1
ATOM 703 C C . CYS A 1 97 ? -5.954 1.566 -0.080 1.00 98.62 97 CYS A C 1
ATOM 705 O O . CYS A 1 97 ? -4.966 2.150 -0.500 1.00 98.62 97 CYS A O 1
ATOM 707 N N . THR A 1 98 ? -6.301 0.365 -0.545 1.00 98.38 98 THR A N 1
ATOM 708 C CA . THR A 1 98 ? -5.457 -0.360 -1.511 1.00 98.38 98 THR A CA 1
ATOM 709 C C . THR A 1 98 ? -5.453 0.271 -2.900 1.00 98.38 98 THR A C 1
ATOM 711 O O . THR A 1 98 ? -4.473 0.113 -3.620 1.00 98.38 98 THR A O 1
ATOM 714 N N . MET A 1 99 ? -6.501 1.013 -3.271 1.00 97.94 99 MET 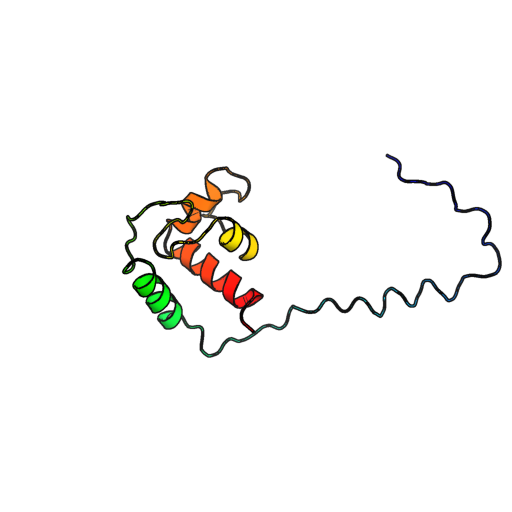A N 1
ATOM 715 C CA . MET A 1 99 ? -6.543 1.798 -4.511 1.00 97.94 99 MET A CA 1
ATOM 716 C C . MET A 1 99 ? -5.857 3.170 -4.399 1.00 97.94 99 MET A C 1
ATOM 718 O O . MET A 1 99 ? -5.524 3.754 -5.427 1.00 97.94 99 MET A O 1
ATOM 722 N N . ASP A 1 100 ? -5.629 3.691 -3.190 1.00 98.00 100 ASP A N 1
ATOM 723 C CA . ASP A 1 100 ? -4.851 4.916 -2.985 1.00 98.00 100 ASP A CA 1
ATOM 724 C C . ASP A 1 100 ? -3.346 4.593 -2.960 1.00 98.00 100 ASP A C 1
ATOM 726 O O . ASP A 1 100 ? -2.921 3.782 -2.136 1.00 98.00 100 ASP A O 1
ATOM 730 N N . PRO A 1 101 ? -2.506 5.226 -3.800 1.00 95.56 101 PRO A N 1
ATOM 731 C CA . PRO A 1 101 ? -1.087 4.882 -3.889 1.00 95.56 101 PRO A CA 1
ATOM 732 C C . PRO A 1 101 ? -0.344 4.981 -2.551 1.00 95.56 101 PRO A C 1
ATOM 734 O O . PRO A 1 101 ? 0.450 4.104 -2.223 1.00 95.56 101 PRO A O 1
ATOM 737 N N . ASN A 1 102 ? -0.624 6.009 -1.746 1.00 96.25 102 ASN A N 1
ATOM 738 C CA . ASN A 1 102 ? 0.097 6.241 -0.493 1.00 96.25 102 ASN A CA 1
ATOM 739 C C . ASN A 1 102 ? -0.326 5.243 0.593 1.00 96.25 102 ASN A C 1
ATOM 741 O O . ASN A 1 102 ? 0.513 4.700 1.322 1.00 96.25 102 ASN A O 1
ATOM 745 N N . CYS A 1 103 ? -1.627 4.976 0.704 1.00 98.12 103 CYS A N 1
ATOM 746 C CA . CYS A 1 103 ? -2.162 4.012 1.661 1.00 98.12 103 CYS A CA 1
ATOM 747 C C . CYS A 1 103 ? -1.793 2.569 1.272 1.00 98.12 103 CYS A C 1
ATOM 749 O O . CYS A 1 103 ? -1.431 1.762 2.137 1.00 98.12 103 CYS A O 1
ATOM 751 N N . ALA A 1 104 ? -1.776 2.253 -0.023 1.00 98.12 104 ALA A N 1
ATOM 752 C CA . ALA A 1 104 ? -1.302 0.974 -0.538 1.00 98.12 104 ALA A CA 1
ATOM 753 C C . ALA A 1 104 ? 0.195 0.767 -0.255 1.00 98.12 104 ALA A C 1
ATOM 755 O O . ALA A 1 104 ? 0.563 -0.257 0.321 1.00 98.12 104 ALA A O 1
ATOM 756 N N . THR A 1 105 ? 1.039 1.766 -0.532 1.00 96.81 105 THR A N 1
ATOM 757 C CA . THR A 1 105 ? 2.465 1.755 -0.166 1.00 96.81 105 THR A CA 1
ATOM 758 C C . THR A 1 105 ? 2.651 1.535 1.336 1.00 96.81 105 THR A C 1
ATOM 760 O O . THR A 1 105 ? 3.382 0.633 1.743 1.00 96.81 105 THR A O 1
ATOM 763 N N . SER A 1 106 ? 1.906 2.260 2.178 1.00 96.12 106 SER A N 1
ATOM 764 C CA . SER A 1 106 ? 1.929 2.069 3.638 1.00 96.12 106 SER A CA 1
ATOM 765 C C . SER A 1 106 ? 1.535 0.644 4.049 1.00 96.12 106 SER A C 1
ATOM 767 O O . SER A 1 106 ? 2.099 0.081 4.985 1.00 96.12 106 SER A O 1
ATOM 769 N N . THR A 1 107 ? 0.586 0.033 3.334 1.00 98.00 107 THR A N 1
ATOM 770 C CA . THR A 1 107 ? 0.179 -1.362 3.550 1.00 98.00 107 THR A CA 1
ATOM 771 C C . THR A 1 107 ? 1.340 -2.317 3.277 1.00 98.00 107 THR A C 1
ATOM 773 O O . THR A 1 107 ? 1.632 -3.179 4.108 1.00 98.00 107 THR A O 1
ATOM 776 N N . VAL A 1 108 ? 2.042 -2.150 2.152 1.00 97.00 108 VAL A N 1
ATOM 777 C CA . VAL A 1 108 ? 3.227 -2.959 1.827 1.00 97.00 108 VAL A CA 1
ATOM 778 C C . VAL A 1 108 ? 4.319 -2.741 2.875 1.00 97.00 108 VAL A C 1
ATOM 780 O O . VAL A 1 108 ? 4.840 -3.721 3.411 1.00 97.00 108 VAL A O 1
ATOM 783 N N . PHE A 1 109 ? 4.594 -1.487 3.248 1.00 92.88 109 PHE A N 1
ATOM 784 C CA . PHE A 1 109 ? 5.614 -1.167 4.244 1.00 92.88 109 PHE A CA 1
ATOM 785 C C . PHE A 1 109 ? 5.352 -1.804 5.605 1.00 92.88 109 PHE A C 1
ATOM 787 O O . PHE A 1 109 ? 6.243 -2.429 6.191 1.00 92.88 109 PHE A O 1
ATOM 794 N N . ASN A 1 110 ? 4.124 -1.684 6.102 1.00 94.00 110 ASN A N 1
ATOM 795 C CA . ASN A 1 110 ? 3.747 -2.239 7.394 1.00 94.00 110 ASN A CA 1
ATOM 796 C C . ASN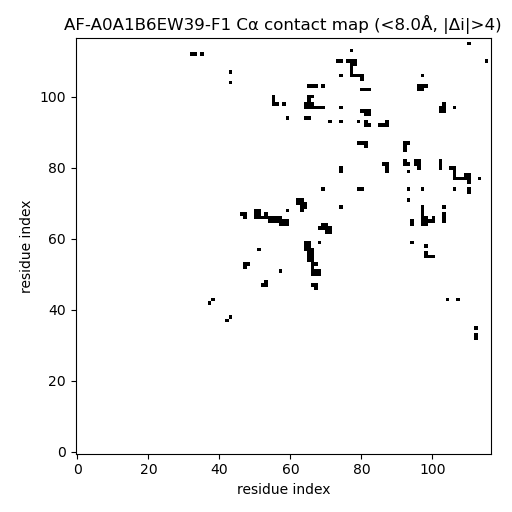 A 1 110 ? 3.792 -3.767 7.393 1.00 94.00 110 ASN A C 1
ATOM 798 O O . ASN A 1 110 ? 4.191 -4.364 8.394 1.00 94.00 110 ASN A O 1
ATOM 802 N N . TYR A 1 111 ? 3.392 -4.404 6.290 1.00 95.31 111 TYR A N 1
ATOM 803 C CA . TYR A 1 111 ? 3.474 -5.855 6.165 1.00 95.31 111 TYR A CA 1
ATOM 804 C C . TYR A 1 111 ? 4.931 -6.326 6.194 1.00 95.31 111 TYR A C 1
ATOM 806 O O . TYR A 1 111 ? 5.287 -7.172 7.014 1.00 95.31 111 TYR A O 1
ATOM 814 N N . MET A 1 112 ? 5.801 -5.734 5.371 1.00 91.62 112 MET A N 1
ATOM 815 C CA . MET A 1 112 ? 7.214 -6.125 5.321 1.00 91.62 112 MET A CA 1
ATOM 816 C C . MET A 1 112 ? 7.914 -5.882 6.656 1.00 91.62 112 MET A C 1
ATOM 818 O O . MET A 1 112 ? 8.622 -6.759 7.144 1.00 91.62 112 MET A O 1
ATOM 822 N N . SER A 1 113 ? 7.614 -4.764 7.320 1.00 88.19 113 SER A N 1
ATOM 823 C CA . SER A 1 113 ? 8.144 -4.461 8.657 1.00 88.19 113 SER A CA 1
ATOM 824 C C . SER A 1 113 ? 7.750 -5.499 9.721 1.00 88.19 113 SER A C 1
ATOM 826 O O . SER A 1 113 ? 8.433 -5.631 10.736 1.00 88.19 113 SER A O 1
ATOM 828 N N . ARG A 1 114 ? 6.645 -6.233 9.520 1.00 88.75 114 ARG A N 1
ATOM 829 C CA . ARG A 1 114 ? 6.153 -7.272 10.442 1.00 88.75 114 ARG A CA 1
ATOM 830 C C . ARG A 1 114 ? 6.632 -8.677 10.084 1.00 88.75 114 ARG A C 1
ATOM 832 O O . ARG A 1 114 ? 6.851 -9.484 10.990 1.00 88.75 114 ARG A O 1
ATOM 839 N N . PHE A 1 115 ? 6.743 -8.988 8.795 1.00 90.62 115 PHE A N 1
ATOM 840 C CA . PHE A 1 115 ? 6.866 -10.370 8.321 1.00 90.62 115 PHE A CA 1
ATOM 841 C C . PHE A 1 115 ? 8.136 -10.676 7.532 1.00 90.62 115 PHE A C 1
ATOM 843 O O . PHE A 1 115 ? 8.435 -11.860 7.368 1.00 90.62 115 PHE A O 1
ATOM 850 N N . ALA A 1 116 ? 8.898 -9.678 7.080 1.00 83.56 116 ALA A N 1
ATOM 851 C CA . ALA A 1 116 ? 10.167 -9.946 6.416 1.00 83.56 116 ALA A CA 1
ATOM 852 C C . ALA A 1 116 ? 11.165 -10.541 7.429 1.00 83.56 116 ALA A C 1
ATOM 854 O O . ALA A 1 116 ? 11.349 -10.008 8.526 1.00 83.56 116 ALA A O 1
ATOM 855 N N . ARG A 1 117 ? 11.749 -11.694 7.095 1.00 70.94 117 ARG A N 1
ATOM 856 C CA . ARG A 1 117 ? 12.672 -12.469 7.936 1.00 70.94 117 ARG A CA 1
ATOM 857 C C . ARG A 1 117 ? 13.863 -12.924 7.120 1.00 70.94 117 ARG A C 1
ATOM 859 O O . ARG A 1 117 ? 13.641 -13.261 5.938 1.00 70.94 117 ARG A O 1
#